Protein AF-A0A1F6UX89-F1 (afdb_monomer_lite)

Secondary structure (DSSP, 8-state):
------PPP---HHHHHHHHHHTTPPPPTTTHHHHHHHHHHHHHHHHHHHTSPPPTTPPPS-----

InterPro domains:
  IPR025148 1-carboxybiuret hydrolase subunit AtzG-like [PF13318] (16-63)

Radius of gyration: 16.33 Å; chains: 1; bounding box: 30×35×44 Å

Foldseek 3Di:
DDDDPPDPDQQDLVVVVVVCVVVVHDDDPVCSVVVSVVVVVVVVVVVVVVVDDDDPPDDDPDDDDD

pLDDT: mean 86.81, std 16.23, range [39.38, 98.06]

Structure (mmCIF, N/CA/C/O backbone):
data_AF-A0A1F6UX89-F1
#
_entry.id   AF-A0A1F6UX89-F1
#
loop_
_atom_site.group_PDB
_atom_site.id
_atom_site.type_symbol
_atom_site.label_atom_id
_atom_site.label_alt_id
_atom_site.label_comp_id
_atom_site.label_asym_id
_atom_site.label_entity_id
_atom_site.label_seq_id
_atom_site.pdbx_PDB_ins_code
_atom_site.Cartn_x
_atom_site.Cartn_y
_atom_site.Cartn_z
_atom_site.occupancy
_atom_site.B_iso_or_equiv
_atom_site.auth_seq_id
_atom_site.auth_comp_id
_atom_site.auth_asym_id
_atom_site.auth_atom_id
_atom_site.pdbx_PDB_model_num
ATOM 1 N N . MET A 1 1 ? 14.970 23.215 -9.010 1.00 39.38 1 MET A N 1
ATOM 2 C CA . MET A 1 1 ? 14.114 22.799 -7.881 1.00 39.38 1 MET A CA 1
ATOM 3 C C . MET A 1 1 ? 13.444 21.503 -8.302 1.00 39.38 1 MET A C 1
ATOM 5 O O . MET A 1 1 ? 12.405 21.556 -8.937 1.00 39.38 1 MET A O 1
ATOM 9 N N . SER A 1 2 ? 14.099 20.371 -8.058 1.00 43.06 2 SER A N 1
ATOM 10 C CA . SER A 1 2 ? 13.551 19.033 -8.323 1.00 43.06 2 SER A CA 1
ATOM 11 C C . SER A 1 2 ? 13.700 18.249 -7.032 1.00 43.06 2 SER A C 1
ATOM 13 O O . SER A 1 2 ? 14.585 17.416 -6.885 1.00 43.06 2 SER A O 1
ATOM 15 N N . ASP A 1 3 ? 12.914 18.677 -6.055 1.00 54.09 3 ASP A N 1
ATOM 16 C CA . ASP A 1 3 ? 12.663 17.934 -4.831 1.00 54.09 3 ASP A CA 1
ATOM 17 C C . ASP A 1 3 ? 11.343 17.178 -5.018 1.00 54.09 3 ASP A C 1
ATOM 19 O O . ASP A 1 3 ? 10.512 17.599 -5.826 1.00 54.09 3 ASP A O 1
ATOM 23 N N . SER A 1 4 ? 11.145 16.110 -4.253 1.00 41.72 4 SER A N 1
ATOM 24 C CA . SER A 1 4 ? 10.141 15.041 -4.394 1.00 41.72 4 SER A CA 1
ATOM 25 C C . SER A 1 4 ? 10.633 13.842 -5.208 1.00 41.72 4 SER A C 1
ATOM 27 O O . SER A 1 4 ? 9.960 13.352 -6.112 1.00 41.72 4 SER A O 1
ATOM 29 N N . GLY A 1 5 ? 11.800 13.304 -4.841 1.00 43.72 5 GLY A N 1
ATOM 30 C CA . GLY A 1 5 ? 11.870 11.847 -4.769 1.00 43.72 5 GLY A CA 1
ATOM 31 C C . GLY A 1 5 ? 10.773 11.436 -3.793 1.00 43.72 5 GLY A C 1
ATOM 32 O O . GLY A 1 5 ? 10.874 11.766 -2.613 1.00 43.72 5 GLY A O 1
ATOM 33 N N . ASP A 1 6 ? 9.681 10.894 -4.327 1.00 51.41 6 ASP A N 1
ATOM 34 C CA . ASP A 1 6 ? 8.439 10.616 -3.609 1.00 51.41 6 ASP A CA 1
ATOM 35 C C . ASP A 1 6 ? 8.771 9.709 -2.420 1.00 51.41 6 ASP A C 1
ATOM 37 O O . ASP A 1 6 ? 8.973 8.500 -2.548 1.00 51.41 6 ASP A O 1
ATOM 41 N N . THR A 1 7 ? 8.974 10.325 -1.256 1.00 49.16 7 THR A N 1
ATOM 42 C CA . THR A 1 7 ? 9.186 9.583 -0.021 1.00 49.16 7 THR A CA 1
ATOM 43 C C . THR A 1 7 ? 7.895 8.810 0.176 1.00 49.16 7 THR A C 1
ATOM 45 O O . THR A 1 7 ? 6.841 9.451 0.137 1.00 49.16 7 THR A O 1
ATOM 48 N N . PRO A 1 8 ? 7.926 7.473 0.339 1.00 55.56 8 PRO A N 1
ATOM 49 C CA . PRO A 1 8 ? 6.697 6.718 0.503 1.00 55.56 8 PRO A CA 1
ATOM 50 C C . PRO A 1 8 ? 5.891 7.387 1.611 1.00 55.56 8 PRO A C 1
ATOM 52 O O . PRO A 1 8 ? 6.419 7.622 2.703 1.00 55.56 8 PRO A O 1
ATOM 55 N N . ALA A 1 9 ? 4.655 7.778 1.286 1.00 61.75 9 ALA A N 1
ATOM 56 C CA . ALA A 1 9 ? 3.751 8.381 2.251 1.00 61.75 9 ALA A CA 1
ATOM 57 C C . ALA A 1 9 ? 3.797 7.527 3.517 1.00 61.75 9 ALA A C 1
ATOM 59 O O . ALA A 1 9 ? 3.708 6.302 3.422 1.00 61.75 9 ALA A O 1
ATOM 60 N N . ASN A 1 10 ? 4.011 8.154 4.676 1.00 77.25 10 ASN A N 1
ATOM 61 C CA . ASN A 1 10 ? 4.128 7.416 5.925 1.00 77.25 10 ASN A CA 1
ATOM 62 C C . ASN A 1 10 ? 2.865 6.555 6.100 1.00 77.25 10 ASN A C 1
ATOM 64 O O . ASN A 1 10 ? 1.754 7.081 6.224 1.00 77.25 10 ASN A O 1
ATOM 68 N N . ILE A 1 11 ? 3.027 5.234 5.998 1.00 92.38 11 ILE A N 1
ATOM 69 C CA . ILE A 1 11 ? 1.917 4.293 6.117 1.00 92.38 11 ILE A CA 1
ATOM 70 C C . ILE A 1 11 ? 1.662 4.134 7.606 1.00 92.38 11 ILE A C 1
ATOM 72 O O . ILE A 1 11 ? 2.425 3.479 8.317 1.00 92.38 11 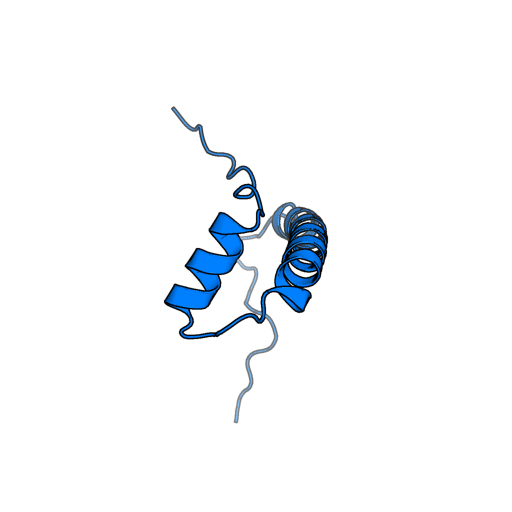ILE A O 1
ATOM 76 N N . ASP A 1 12 ? 0.592 4.767 8.058 1.00 95.50 12 ASP A N 1
ATOM 77 C CA . ASP A 1 12 ? 0.122 4.789 9.429 1.00 95.50 12 ASP A CA 1
ATOM 78 C C . ASP A 1 12 ? -1.391 4.543 9.447 1.00 95.50 12 ASP A C 1
ATOM 80 O O . ASP A 1 12 ? -2.044 4.437 8.406 1.00 95.50 12 ASP A O 1
ATOM 84 N N . GLU A 1 13 ? -1.963 4.415 10.639 1.00 96.00 13 GLU A N 1
ATOM 85 C CA . GLU A 1 13 ? -3.395 4.147 10.792 1.00 96.00 13 GLU A CA 1
ATOM 86 C C . GLU A 1 13 ? -4.257 5.218 10.107 1.00 96.00 13 GLU A C 1
ATOM 88 O O . GLU A 1 13 ? -5.218 4.889 9.416 1.00 96.00 13 GLU A O 1
ATOM 93 N N . THR A 1 14 ? -3.868 6.495 10.197 1.00 95.12 14 THR A N 1
ATOM 94 C CA . THR A 1 14 ? -4.632 7.607 9.614 1.00 95.12 14 THR A CA 1
ATOM 95 C C . THR A 1 14 ? -4.637 7.562 8.086 1.00 95.12 14 THR A C 1
ATOM 97 O O . THR A 1 14 ? -5.674 7.811 7.462 1.00 95.12 14 THR A O 1
ATOM 100 N N . SER A 1 15 ? -3.497 7.282 7.448 1.00 95.00 15 SER A N 1
ATOM 101 C CA . SER A 1 15 ? -3.420 7.190 5.988 1.00 95.00 15 SER A CA 1
ATOM 102 C C . SER A 1 15 ? -4.158 5.958 5.459 1.00 95.00 15 SER A C 1
ATOM 104 O O . SER A 1 15 ? -4.853 6.056 4.440 1.00 95.00 15 SER A O 1
ATOM 106 N N . VAL A 1 16 ? -4.114 4.837 6.185 1.00 96.69 16 VAL A N 1
ATOM 107 C CA . VAL A 1 16 ? -4.878 3.624 5.860 1.00 96.69 16 VAL A CA 1
ATOM 108 C C . VAL A 1 16 ? -6.385 3.850 5.997 1.00 96.69 16 VAL A C 1
ATOM 110 O O . VAL 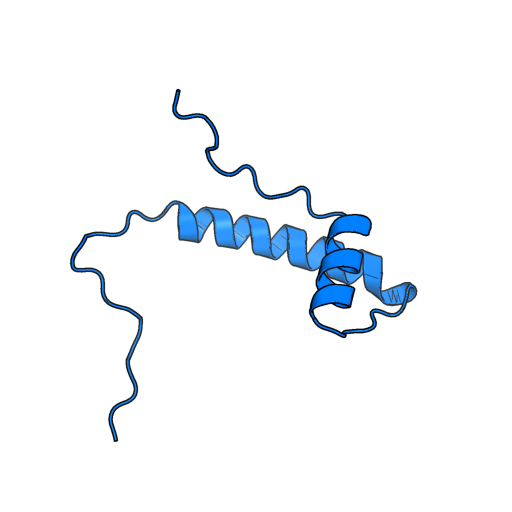A 1 16 ? -7.130 3.516 5.075 1.00 96.69 16 VAL A O 1
ATOM 113 N N . GLU A 1 17 ? -6.852 4.477 7.076 1.00 96.31 17 GLU A N 1
ATOM 114 C CA . GLU A 1 17 ? -8.275 4.786 7.278 1.00 96.31 17 GLU A CA 1
ATOM 115 C C . GLU A 1 17 ? -8.824 5.737 6.209 1.00 96.31 17 GLU A C 1
ATOM 117 O O . GLU A 1 17 ? -9.899 5.498 5.654 1.00 96.31 17 GLU A O 1
ATOM 122 N N . LYS A 1 18 ? -8.075 6.793 5.862 1.00 95.44 18 LYS A N 1
ATOM 123 C CA . LYS A 1 18 ? -8.455 7.720 4.782 1.00 95.44 18 LYS A CA 1
ATOM 124 C C . LYS A 1 18 ? -8.545 7.011 3.433 1.00 95.44 18 LYS A C 1
ATOM 126 O O . LYS A 1 18 ? -9.491 7.240 2.682 1.00 95.44 18 LYS A O 1
ATOM 131 N N . THR A 1 19 ? -7.586 6.135 3.138 1.00 95.69 19 THR A N 1
ATOM 132 C CA . THR A 1 19 ? -7.575 5.344 1.900 1.00 95.69 19 THR A CA 1
ATOM 133 C C . THR A 1 19 ? -8.763 4.384 1.851 1.00 95.69 19 THR A C 1
ATOM 135 O O . THR A 1 19 ? -9.454 4.308 0.836 1.00 95.69 19 THR A O 1
ATOM 138 N N . ALA A 1 20 ? -9.064 3.707 2.962 1.00 96.62 20 ALA A N 1
ATOM 139 C CA . ALA A 1 20 ? -10.227 2.834 3.073 1.00 96.62 20 ALA A CA 1
ATOM 140 C C . ALA A 1 20 ? -11.541 3.605 2.871 1.00 96.62 20 ALA A C 1
ATOM 142 O O . ALA A 1 20 ? -12.405 3.152 2.122 1.00 96.62 20 ALA A O 1
ATOM 143 N N . ALA A 1 21 ? -11.663 4.803 3.451 1.00 96.44 21 ALA A N 1
ATOM 144 C CA . ALA A 1 21 ? -12.828 5.665 3.269 1.00 96.44 21 ALA A CA 1
ATOM 145 C C . ALA A 1 21 ? -13.027 6.082 1.800 1.00 96.44 21 ALA A C 1
ATOM 147 O O . ALA A 1 21 ? -14.150 6.017 1.297 1.00 96.44 21 ALA A O 1
ATOM 148 N N . LEU A 1 22 ? -11.950 6.448 1.091 1.00 97.69 22 LEU A N 1
ATOM 149 C CA . LEU A 1 22 ? -11.996 6.764 -0.345 1.00 97.69 22 LEU A CA 1
ATOM 150 C C . LEU A 1 22 ? -12.433 5.561 -1.190 1.00 97.69 22 LEU A C 1
ATOM 152 O O . LEU A 1 22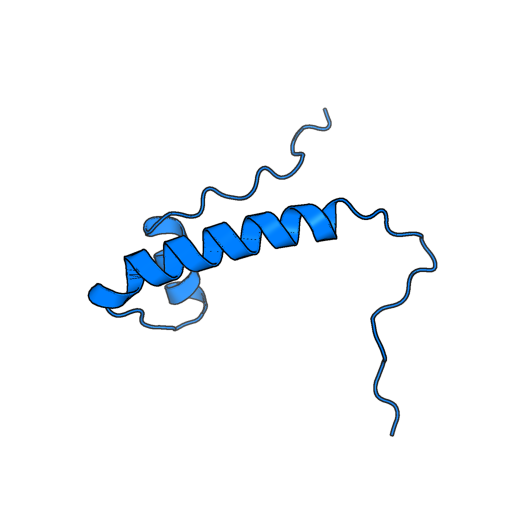 ? -13.195 5.721 -2.141 1.00 97.69 22 LEU A O 1
ATOM 156 N N . ALA A 1 23 ? -11.989 4.361 -0.818 1.00 96.88 23 ALA A N 1
ATOM 157 C CA . ALA A 1 23 ? -12.365 3.108 -1.468 1.00 96.88 23 ALA A CA 1
ATOM 158 C C . ALA A 1 23 ? -13.743 2.570 -1.033 1.00 96.88 23 ALA A C 1
ATOM 160 O O . ALA A 1 23 ? -14.150 1.508 -1.497 1.00 96.88 23 ALA A O 1
ATOM 161 N N . GLN A 1 24 ? -14.455 3.270 -0.140 1.00 97.31 24 GLN A N 1
ATOM 162 C CA . GLN A 1 24 ? -15.715 2.814 0.464 1.00 97.31 24 GLN A CA 1
ATOM 163 C C . GLN A 1 24 ? -15.592 1.449 1.171 1.00 97.31 24 GLN A C 1
ATOM 165 O O . GLN A 1 24 ? -16.542 0.666 1.229 1.00 97.31 24 GLN A O 1
ATOM 170 N N . LEU A 1 25 ? -14.418 1.167 1.740 1.00 96.12 25 LEU A N 1
ATOM 171 C CA . LEU A 1 25 ? -14.128 -0.036 2.513 1.00 96.12 25 LEU A CA 1
ATOM 172 C C . LEU A 1 25 ? -14.186 0.268 4.011 1.00 96.12 25 LEU A C 1
ATOM 174 O O . LEU A 1 25 ? -13.702 1.298 4.478 1.00 96.12 25 LEU A O 1
ATOM 178 N N . ARG A 1 26 ? -14.740 -0.666 4.789 1.00 94.31 26 ARG A N 1
ATOM 179 C CA . ARG A 1 26 ? -14.681 -0.632 6.254 1.00 94.31 26 ARG A CA 1
ATOM 180 C C . ARG A 1 26 ? -13.614 -1.607 6.737 1.00 94.31 26 ARG A C 1
ATOM 182 O O . ARG A 1 26 ? -13.701 -2.798 6.453 1.00 94.31 26 ARG A O 1
ATOM 189 N N . ILE A 1 27 ? -12.660 -1.106 7.516 1.00 96.75 27 ILE A N 1
ATOM 190 C CA . ILE A 1 27 ? -11.683 -1.920 8.242 1.00 96.75 27 ILE A CA 1
ATOM 191 C C . ILE A 1 27 ? -12.162 -2.009 9.690 1.00 96.75 27 ILE A C 1
ATOM 193 O O . ILE A 1 27 ? -12.441 -0.986 10.313 1.00 96.75 27 ILE A O 1
ATOM 197 N N . ALA A 1 28 ? -12.323 -3.225 10.208 1.00 96.69 28 ALA A N 1
ATOM 198 C CA . ALA A 1 28 ? -12.640 -3.403 11.620 1.00 96.69 28 ALA A CA 1
ATOM 199 C C . ALA A 1 28 ? -11.414 -3.004 12.471 1.00 96.69 28 ALA A C 1
ATOM 201 O O . ALA A 1 28 ? -10.292 -3.326 12.062 1.00 96.69 28 ALA A O 1
ATOM 202 N N . PRO A 1 29 ? -11.584 -2.313 13.616 1.00 96.44 29 PRO A N 1
ATOM 203 C CA . PRO A 1 29 ? -10.461 -1.805 14.411 1.00 96.44 29 PRO A CA 1
ATOM 204 C C . PRO A 1 29 ? -9.424 -2.875 14.778 1.00 96.44 29 PRO A C 1
ATOM 206 O O . PRO A 1 29 ? -8.228 -2.611 14.757 1.00 96.44 29 PRO A O 1
ATOM 209 N N . GLU A 1 30 ? -9.866 -4.105 15.039 1.00 98.06 30 GLU A N 1
ATOM 210 C CA . GLU A 1 30 ? -9.009 -5.251 15.350 1.00 98.06 30 GLU A CA 1
ATOM 211 C C . GLU A 1 30 ? -8.069 -5.662 14.203 1.00 98.06 30 GLU A C 1
ATOM 213 O O . GLU A 1 30 ? -7.039 -6.290 14.448 1.00 98.06 30 GLU A O 1
ATOM 218 N N . TYR A 1 31 ? -8.392 -5.301 12.957 1.00 98.00 31 TYR A N 1
ATOM 219 C CA . TYR A 1 31 ? -7.575 -5.609 11.782 1.00 98.00 31 TYR A CA 1
ATOM 220 C C . TYR A 1 31 ? -6.683 -4.450 11.345 1.00 98.00 31 TYR A C 1
ATOM 222 O O . TYR A 1 31 ? -5.709 -4.687 10.628 1.00 98.00 31 TYR A O 1
ATOM 230 N N . LEU A 1 32 ? -6.976 -3.217 11.770 1.00 96.88 32 LEU A N 1
ATOM 231 C CA . LEU A 1 32 ? -6.262 -2.023 11.315 1.00 96.88 32 LEU A CA 1
ATOM 232 C C . LEU A 1 32 ? -4.738 -2.107 11.540 1.00 96.88 32 LEU A C 1
ATOM 234 O O . LEU A 1 32 ? -4.010 -1.889 10.567 1.00 96.88 32 LEU A O 1
ATOM 238 N N . PRO A 1 33 ? -4.223 -2.536 12.713 1.00 97.56 33 PRO A N 1
ATOM 239 C CA . PRO A 1 33 ? -2.778 -2.666 12.915 1.00 97.56 33 PRO A CA 1
ATOM 240 C C . PRO A 1 33 ? -2.120 -3.661 11.947 1.00 97.56 33 PRO A C 1
ATOM 242 O O . PRO A 1 33 ? -1.027 -3.419 11.436 1.00 97.56 33 PRO A O 1
ATOM 245 N N . GLY A 1 34 ? -2.799 -4.774 11.650 1.00 98.06 34 GLY A N 1
ATOM 246 C CA . GLY A 1 34 ? -2.310 -5.779 10.705 1.00 98.06 34 GLY A CA 1
ATOM 247 C C . GLY A 1 34 ? -2.310 -5.279 9.259 1.00 98.06 34 GLY A C 1
ATOM 248 O O . GLY A 1 34 ? -1.372 -5.550 8.511 1.00 98.06 34 GLY A O 1
ATOM 249 N N . VAL A 1 35 ? -3.328 -4.507 8.866 1.00 97.62 35 VAL A N 1
ATOM 250 C CA . VAL A 1 35 ? -3.386 -3.871 7.541 1.00 97.62 35 VAL A CA 1
ATOM 251 C C . VAL A 1 35 ? -2.243 -2.871 7.372 1.00 97.62 35 VAL A C 1
ATOM 253 O O . VAL A 1 35 ? -1.567 -2.906 6.344 1.00 97.62 35 VAL A O 1
ATOM 256 N N . VAL A 1 36 ? -1.980 -2.036 8.383 1.00 97.31 36 VAL A N 1
ATOM 257 C CA . VAL A 1 36 ? -0.854 -1.086 8.380 1.00 97.31 36 VAL A CA 1
ATOM 258 C C . VAL A 1 36 ? 0.475 -1.822 8.203 1.00 97.31 36 VAL A C 1
ATOM 260 O O . VAL A 1 36 ? 1.226 -1.500 7.283 1.00 97.31 36 VAL A O 1
ATOM 263 N N . ALA A 1 37 ? 0.741 -2.852 9.013 1.00 97.50 37 ALA A N 1
ATOM 264 C CA . ALA A 1 37 ? 1.982 -3.625 8.930 1.00 97.50 37 ALA A CA 1
ATOM 265 C C . ALA A 1 37 ? 2.175 -4.284 7.550 1.00 97.50 37 ALA A C 1
ATOM 267 O O . ALA A 1 37 ? 3.269 -4.254 6.981 1.00 97.50 37 ALA A O 1
ATOM 268 N N . ASN A 1 38 ? 1.105 -4.833 6.969 1.00 97.50 38 ASN A N 1
ATOM 269 C CA . ASN A 1 38 ? 1.161 -5.441 5.641 1.00 97.50 38 ASN A CA 1
ATOM 270 C C . ASN A 1 38 ? 1.441 -4.407 4.545 1.00 97.50 38 ASN A C 1
ATOM 272 O O . ASN A 1 38 ? 2.261 -4.655 3.662 1.00 97.50 38 ASN A O 1
ATOM 276 N N . LEU A 1 39 ? 0.793 -3.242 4.603 1.00 96.38 39 LEU A N 1
ATOM 277 C CA . LEU A 1 39 ? 1.014 -2.170 3.635 1.00 96.38 39 LEU A CA 1
ATOM 278 C C . LEU A 1 39 ? 2.432 -1.594 3.734 1.00 96.38 39 LEU A C 1
ATOM 280 O O . LEU A 1 39 ? 3.045 -1.342 2.700 1.00 96.38 39 LEU A O 1
ATOM 284 N N . GLN A 1 40 ? 2.993 -1.472 4.940 1.00 95.25 40 GLN A N 1
ATOM 285 C CA . GLN A 1 40 ? 4.403 -1.112 5.139 1.00 95.25 40 GLN A CA 1
ATOM 286 C C . GLN A 1 40 ? 5.349 -2.130 4.479 1.00 95.25 40 GLN A C 1
ATOM 288 O O . GLN A 1 40 ? 6.292 -1.743 3.786 1.00 95.25 40 GLN A O 1
ATOM 293 N N . GLY A 1 41 ? 5.075 -3.430 4.628 1.00 95.00 41 GLY A N 1
ATOM 294 C CA . GLY A 1 41 ? 5.835 -4.486 3.952 1.00 95.00 41 GLY A CA 1
ATOM 295 C C . GLY A 1 41 ? 5.732 -4.414 2.424 1.00 95.00 41 GLY A C 1
ATOM 296 O O . GLY A 1 41 ? 6.742 -4.503 1.726 1.00 95.00 41 GLY A O 1
ATOM 297 N N . ILE A 1 42 ? 4.527 -4.190 1.891 1.00 95.44 42 ILE A N 1
ATOM 298 C CA . ILE A 1 42 ? 4.300 -4.022 0.448 1.00 95.44 42 ILE A CA 1
ATOM 299 C C . ILE A 1 42 ? 5.024 -2.779 -0.078 1.00 95.44 42 ILE A C 1
ATOM 301 O O . ILE A 1 42 ? 5.620 -2.841 -1.151 1.00 95.44 42 ILE A O 1
ATOM 305 N N . ALA A 1 43 ? 5.034 -1.674 0.671 1.00 93.94 43 ALA A N 1
ATOM 306 C CA . ALA A 1 43 ? 5.743 -0.457 0.281 1.00 93.94 43 ALA A CA 1
ATOM 307 C C . ALA A 1 43 ? 7.253 -0.684 0.131 1.00 93.94 43 ALA A C 1
ATOM 309 O O . ALA A 1 43 ? 7.856 -0.165 -0.807 1.00 93.94 43 ALA A O 1
ATOM 310 N N . ALA A 1 44 ? 7.856 -1.514 0.989 1.00 90.81 44 ALA A N 1
ATOM 311 C CA . ALA A 1 44 ? 9.260 -1.895 0.848 1.00 90.81 44 ALA A CA 1
ATOM 312 C C . ALA A 1 44 ? 9.522 -2.674 -0.456 1.00 90.81 44 ALA A C 1
ATOM 314 O O . ALA A 1 44 ? 10.504 -2.409 -1.146 1.00 90.81 44 ALA A O 1
ATOM 315 N N . VAL A 1 45 ? 8.628 -3.593 -0.838 1.00 93.50 45 VAL A N 1
ATOM 316 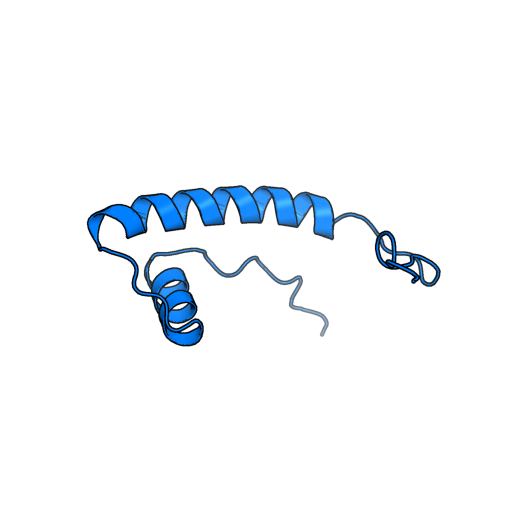C CA . VAL A 1 45 ? 8.726 -4.321 -2.118 1.00 93.50 45 VAL A CA 1
ATOM 317 C C . VAL A 1 45 ? 8.503 -3.382 -3.306 1.00 93.50 45 VAL A C 1
ATOM 319 O O . VAL A 1 45 ? 9.252 -3.427 -4.280 1.00 93.50 45 VAL A O 1
ATOM 322 N N . ALA A 1 46 ? 7.513 -2.493 -3.218 1.00 94.12 46 ALA A N 1
ATOM 323 C CA . ALA A 1 46 ? 7.222 -1.509 -4.254 1.00 94.12 46 ALA A CA 1
ATOM 324 C C . ALA A 1 46 ? 8.407 -0.564 -4.492 1.00 94.12 46 ALA A C 1
ATOM 326 O O . A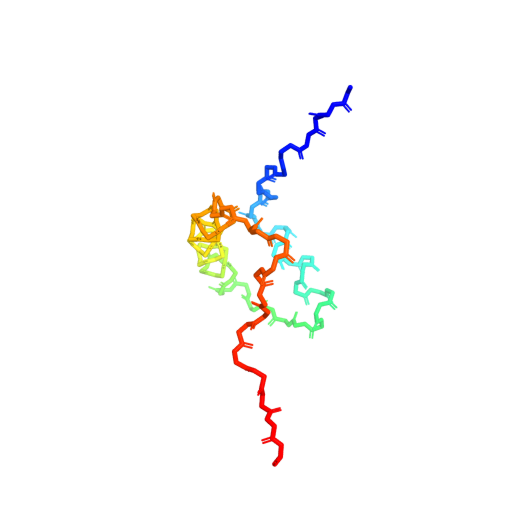LA A 1 46 ? 8.701 -0.242 -5.638 1.00 94.12 46 ALA A O 1
ATOM 327 N N . ALA A 1 47 ? 9.136 -0.177 -3.440 1.00 91.50 47 ALA A N 1
ATOM 328 C CA . ALA A 1 47 ? 10.348 0.629 -3.572 1.00 91.50 47 ALA A CA 1
ATOM 329 C C . ALA A 1 47 ? 11.425 -0.073 -4.419 1.00 91.50 47 ALA A C 1
ATOM 331 O O . ALA A 1 47 ? 12.073 0.575 -5.237 1.00 91.50 47 ALA A O 1
ATOM 332 N N . ILE A 1 48 ? 11.580 -1.395 -4.276 1.00 94.00 48 ILE A N 1
ATOM 333 C CA . ILE A 1 48 ? 12.510 -2.190 -5.095 1.00 94.00 48 ILE A CA 1
ATOM 334 C C . ILE A 1 48 ? 12.059 -2.200 -6.559 1.00 94.00 48 ILE A C 1
ATOM 336 O O . ILE A 1 48 ? 12.867 -1.970 -7.455 1.00 94.00 48 ILE A O 1
ATOM 340 N N . VAL A 1 49 ? 10.767 -2.431 -6.809 1.00 93.25 49 VAL A N 1
ATOM 341 C CA . VAL A 1 49 ? 10.209 -2.443 -8.171 1.00 93.25 49 VAL A CA 1
ATOM 342 C C . VAL A 1 49 ? 10.371 -1.074 -8.835 1.00 93.25 49 VAL A C 1
ATOM 344 O O . VAL A 1 49 ? 10.901 -0.998 -9.938 1.00 93.25 49 VAL A O 1
ATOM 347 N N . ASN A 1 50 ? 10.005 0.006 -8.144 1.00 91.94 50 ASN A N 1
ATOM 348 C CA . ASN A 1 50 ? 10.061 1.376 -8.662 1.00 91.94 50 ASN A CA 1
ATOM 349 C C . ASN A 1 50 ? 11.491 1.894 -8.878 1.00 91.94 50 ASN A C 1
ATOM 351 O O . ASN A 1 50 ? 11.692 2.821 -9.657 1.00 91.94 50 ASN A O 1
ATOM 355 N N . ALA A 1 51 ? 12.486 1.310 -8.206 1.00 93.50 51 ALA A N 1
ATOM 356 C CA . ALA A 1 51 ? 13.894 1.604 -8.463 1.00 93.50 51 ALA A CA 1
ATOM 357 C C . ALA A 1 51 ? 14.400 0.990 -9.783 1.00 93.50 51 ALA A C 1
ATOM 359 O O . ALA A 1 51 ? 15.501 1.320 -10.228 1.00 93.50 51 ALA A O 1
ATOM 360 N N . THR A 1 52 ? 13.620 0.105 -10.414 1.00 91.19 52 THR A N 1
ATOM 361 C CA . THR A 1 52 ? 13.961 -0.475 -11.716 1.00 91.19 52 THR A CA 1
ATOM 362 C C . THR A 1 52 ? 13.743 0.576 -12.809 1.00 91.19 52 THR A C 1
ATOM 364 O O . THR A 1 52 ? 12.629 1.086 -12.940 1.00 91.19 52 THR A O 1
ATOM 367 N N . PRO A 1 53 ? 14.774 0.935 -13.596 1.00 92.44 53 PRO A N 1
ATOM 368 C CA . PRO A 1 53 ? 14.631 1.933 -14.648 1.00 92.44 53 PRO A CA 1
ATOM 369 C C . PRO A 1 53 ? 13.717 1.415 -15.760 1.00 92.44 53 PRO A C 1
ATOM 371 O O . PRO A 1 53 ? 13.898 0.292 -16.223 1.00 92.44 53 PRO A O 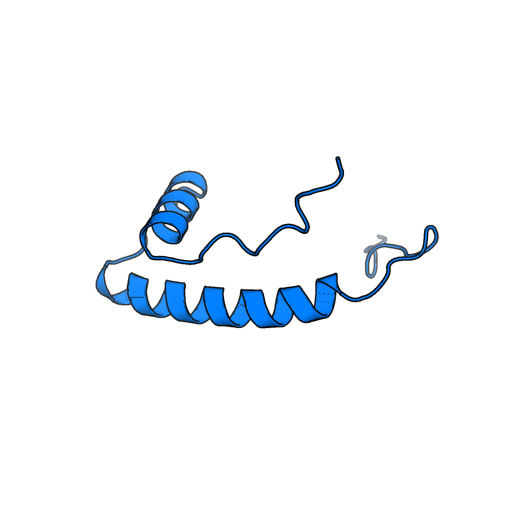1
ATOM 374 N N . LEU A 1 54 ? 12.784 2.261 -16.204 1.00 92.00 54 LEU A N 1
ATOM 375 C CA . LEU A 1 54 ? 11.944 1.998 -17.371 1.00 92.00 54 LEU A CA 1
ATOM 376 C C . LEU A 1 54 ? 12.524 2.693 -18.607 1.00 92.00 54 LEU A C 1
ATOM 378 O O . LEU A 1 54 ? 12.804 3.897 -18.588 1.00 92.00 54 LEU A O 1
ATOM 382 N N . ALA A 1 55 ? 12.697 1.937 -19.683 1.00 93.12 55 ALA A N 1
ATOM 383 C CA . ALA A 1 55 ? 13.008 2.439 -21.007 1.00 93.12 55 ALA A CA 1
ATOM 384 C C . ALA A 1 55 ? 11.737 2.946 -21.709 1.00 93.12 55 ALA A C 1
ATOM 386 O O . ALA A 1 55 ? 10.607 2.645 -21.332 1.00 93.12 55 ALA A O 1
ATOM 387 N N . LYS A 1 56 ? 11.910 3.760 -22.755 1.00 89.62 56 LYS A N 1
ATOM 388 C CA . LYS A 1 56 ? 10.778 4.345 -23.496 1.00 89.62 56 LYS A CA 1
ATOM 389 C C . LYS A 1 56 ? 9.965 3.290 -24.261 1.00 89.62 56 LYS A C 1
ATOM 391 O O . LYS A 1 56 ? 8.806 3.533 -24.587 1.00 89.62 56 LYS A O 1
ATOM 396 N N . ASP A 1 57 ? 10.605 2.182 -24.595 1.00 91.44 57 ASP A N 1
ATOM 397 C CA . ASP A 1 57 ? 10.072 1.032 -25.313 1.00 91.44 57 ASP A CA 1
ATOM 398 C C . ASP A 1 57 ? 9.619 -0.107 -24.390 1.00 91.44 57 ASP A C 1
ATOM 400 O O . ASP A 1 57 ? 9.121 -1.110 -24.896 1.00 91.44 57 ASP A O 1
ATOM 404 N N . ASP A 1 58 ? 9.724 0.046 -23.063 1.00 91.44 58 ASP A N 1
ATOM 405 C CA . ASP A 1 58 ? 9.118 -0.905 -22.132 1.00 91.44 58 ASP A CA 1
ATOM 406 C C . ASP A 1 58 ? 7.592 -0.862 -22.270 1.00 91.44 58 ASP A C 1
ATOM 408 O O . ASP A 1 58 ? 6.938 0.163 -22.049 1.00 91.44 58 ASP A O 1
ATOM 412 N N . GLU A 1 59 ? 7.017 -1.999 -22.649 1.00 85.25 59 GLU A N 1
ATOM 413 C CA . GLU A 1 59 ? 5.575 -2.169 -22.762 1.00 85.25 59 GLU A CA 1
ATOM 414 C C . GLU A 1 59 ? 4.970 -2.638 -21.435 1.00 85.25 59 GLU A C 1
ATOM 416 O O . GLU A 1 59 ? 5.633 -3.208 -20.564 1.00 85.25 59 GLU A O 1
ATOM 421 N N . LEU A 1 60 ? 3.661 -2.424 -21.288 1.00 87.56 60 LEU A N 1
ATOM 422 C CA . LEU A 1 60 ? 2.906 -3.057 -20.213 1.00 87.56 60 LEU A CA 1
ATOM 423 C C . LEU A 1 60 ? 3.054 -4.583 -20.306 1.00 87.56 60 LEU A C 1
ATOM 425 O O . LEU A 1 60 ? 3.256 -5.145 -21.384 1.00 87.56 60 LEU A O 1
ATOM 429 N N . GLY A 1 61 ? 2.892 -5.260 -19.166 1.00 84.69 61 GLY A N 1
ATOM 430 C CA . GLY A 1 61 ? 2.786 -6.716 -19.127 1.00 84.69 61 GLY A CA 1
ATOM 431 C C . GLY A 1 61 ? 1.720 -7.259 -20.098 1.00 84.69 61 GLY A C 1
ATOM 432 O O . GLY A 1 61 ? 0.920 -6.496 -20.643 1.00 84.69 61 GLY A O 1
ATOM 433 N N . PRO A 1 62 ? 1.692 -8.584 -20.318 1.00 85.00 62 PRO A N 1
ATOM 434 C CA . PRO A 1 62 ? 0.955 -9.217 -21.408 1.00 85.00 62 PRO A CA 1
ATOM 435 C C . PRO A 1 62 ? -0.464 -8.664 -21.580 1.00 85.00 62 PRO A C 1
ATOM 437 O O . PRO A 1 62 ? -1.312 -8.768 -20.694 1.00 85.00 62 PRO A O 1
ATOM 440 N N . ILE A 1 63 ? -0.713 -8.096 -22.760 1.00 79.62 63 ILE A N 1
ATOM 441 C CA . ILE A 1 63 ? -2.023 -7.589 -23.156 1.00 79.62 63 ILE A CA 1
ATOM 442 C C . ILE A 1 63 ? -2.828 -8.771 -23.682 1.00 79.62 63 ILE A C 1
ATOM 444 O O . ILE A 1 63 ? -2.455 -9.394 -24.679 1.00 79.62 63 ILE A O 1
ATOM 448 N N . TRP A 1 64 ? -3.942 -9.078 -23.023 1.00 75.44 64 TRP A N 1
ATOM 449 C CA . TRP A 1 64 ? -4.883 -10.066 -23.537 1.00 75.44 64 TRP A CA 1
ATOM 450 C C . TRP A 1 64 ? -5.430 -9.608 -24.900 1.00 75.44 64 TRP A C 1
ATOM 452 O O . TRP A 1 64 ? -5.927 -8.486 -25.026 1.00 75.44 64 TRP A O 1
ATOM 462 N N . LYS A 1 65 ? -5.325 -10.470 -25.918 1.00 78.19 65 LYS A N 1
ATOM 463 C CA . LYS A 1 65 ? -5.893 -10.264 -27.258 1.00 78.19 65 LYS A CA 1
ATOM 464 C C . LYS A 1 65 ? -6.938 -11.366 -27.518 1.00 78.19 65 LYS A C 1
ATOM 466 O O . LYS A 1 65 ? -6.597 -12.521 -27.256 1.00 78.19 65 LYS A O 1
ATOM 471 N N . PRO A 1 66 ? -8.166 -11.020 -27.964 1.00 74.88 66 PRO A N 1
ATOM 472 C CA . PRO A 1 66 ? -9.215 -11.988 -28.295 1.00 74.88 66 PRO A CA 1
ATOM 473 C C . PRO A 1 66 ? -8.796 -13.016 -29.347 1.00 74.88 66 PRO A C 1
ATOM 475 O O . PRO A 1 66 ? -8.018 -12.641 -30.256 1.00 74.88 66 PRO A O 1
#

Sequence (66 aa):
MSDSGDTPANIDETSVEKTAALAQLRIAPEYLPGVVANLQGIAAVAAIVNATPLAKDDELGPIWKP

Organism: NCBI:txid1817755